Protein AF-A0A3B9TP16-F1 (afd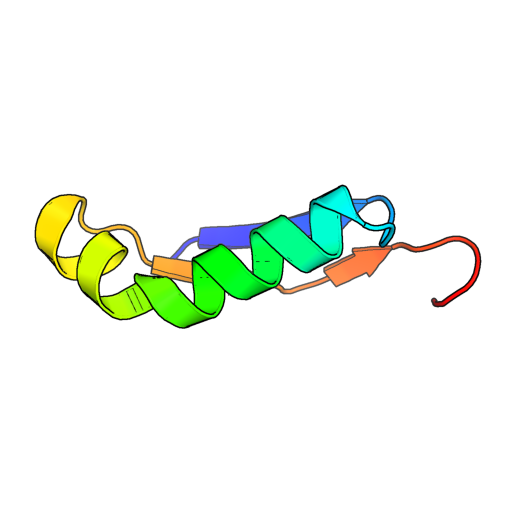b_monomer_lite)

Sequence (46 aa):
MWKIGVVGFGNVSQGLLRILDKKAQTLKERYGFECTVTAIADPVKG

pLDDT: mean 94.19, std 8.26, range [53.84, 98.38]

Structure (mmCIF, N/CA/C/O backbone):
data_AF-A0A3B9TP16-F1
#
_entry.id   AF-A0A3B9TP16-F1
#
loop_
_atom_site.group_PDB
_atom_site.id
_atom_site.type_symbol
_atom_site.label_atom_id
_atom_site.label_alt_id
_atom_site.label_comp_id
_atom_site.label_asym_id
_atom_site.label_entity_id
_atom_site.label_seq_id
_atom_site.pdbx_PDB_ins_code
_atom_site.Cartn_x
_atom_site.Cartn_y
_atom_site.Cartn_z
_atom_site.occupancy
_atom_site.B_iso_or_equiv
_atom_site.auth_seq_id
_atom_site.auth_comp_id
_atom_site.auth_asym_id
_atom_site.auth_atom_id
_atom_site.pdbx_PDB_model_num
ATOM 1 N N . MET A 1 1 ? -14.970 1.794 0.158 1.00 87.88 1 MET A N 1
ATOM 2 C CA . MET A 1 1 ? -13.697 1.126 -0.185 1.00 87.88 1 MET A CA 1
ATOM 3 C C . MET A 1 1 ? -13.017 1.889 -1.312 1.00 87.88 1 MET A C 1
ATOM 5 O O . MET A 1 1 ? -13.604 2.036 -2.378 1.00 87.88 1 MET A O 1
ATOM 9 N N . TRP A 1 2 ? -11.822 2.413 -1.058 1.00 97.44 2 TRP A N 1
ATOM 10 C CA . TRP A 1 2 ? -11.031 3.213 -1.992 1.00 97.44 2 TRP A CA 1
ATOM 11 C C . TRP A 1 2 ? -10.267 2.320 -2.970 1.00 97.44 2 TRP A C 1
ATOM 13 O O . TRP A 1 2 ? -9.698 1.306 -2.569 1.00 97.44 2 TRP A O 1
ATOM 23 N N . LYS A 1 3 ? -10.218 2.706 -4.246 1.00 97.88 3 LYS A N 1
ATOM 24 C CA . LYS A 1 3 ? -9.375 2.051 -5.252 1.00 97.88 3 LYS A CA 1
ATOM 25 C C . LYS A 1 3 ? -8.118 2.884 -5.446 1.00 97.88 3 LYS A C 1
ATOM 27 O O . LYS A 1 3 ? -8.216 4.059 -5.786 1.00 97.88 3 LYS A O 1
ATOM 32 N N . ILE A 1 4 ? -6.960 2.286 -5.199 1.00 96.88 4 ILE A N 1
ATOM 33 C CA . ILE A 1 4 ? -5.667 2.967 -5.281 1.00 96.88 4 ILE A CA 1
ATOM 34 C C . ILE A 1 4 ? -4.932 2.474 -6.526 1.00 96.88 4 ILE A C 1
ATOM 36 O O . ILE A 1 4 ? -4.798 1.267 -6.742 1.00 96.88 4 ILE A O 1
ATOM 40 N N . GLY A 1 5 ? -4.471 3.419 -7.341 1.00 96.44 5 GLY A N 1
ATOM 41 C CA . GLY A 1 5 ? -3.465 3.195 -8.374 1.00 96.44 5 GLY A CA 1
ATOM 42 C C . GLY A 1 5 ? -2.123 3.737 -7.894 1.00 96.44 5 GLY A C 1
ATOM 43 O O . GLY A 1 5 ? -2.074 4.812 -7.295 1.00 96.44 5 GLY A O 1
ATOM 44 N N . VAL A 1 6 ? -1.046 2.994 -8.128 1.00 95.88 6 VAL A N 1
ATOM 45 C CA . VAL A 1 6 ? 0.314 3.378 -7.732 1.00 95.88 6 VAL A CA 1
ATOM 46 C C . VAL A 1 6 ? 1.155 3.610 -8.984 1.00 95.88 6 VAL A C 1
ATOM 48 O O . VAL A 1 6 ? 1.216 2.740 -9.845 1.00 95.88 6 VAL A O 1
ATOM 51 N N . VAL A 1 7 ? 1.824 4.761 -9.079 1.00 94.94 7 VAL A N 1
ATOM 52 C CA . VAL A 1 7 ? 2.792 5.057 -10.148 1.00 94.94 7 VAL A CA 1
ATOM 53 C C . VAL A 1 7 ? 4.199 5.006 -9.555 1.00 94.94 7 VAL A C 1
ATOM 55 O O . VAL A 1 7 ? 4.516 5.756 -8.633 1.00 94.94 7 VAL A O 1
ATOM 58 N N . GLY A 1 8 ? 5.023 4.100 -10.076 1.00 92.00 8 GLY A N 1
ATOM 59 C CA . GLY A 1 8 ? 6.326 3.725 -9.534 1.00 92.00 8 GLY A CA 1
ATOM 60 C C . GLY A 1 8 ? 6.229 2.702 -8.398 1.00 92.00 8 GLY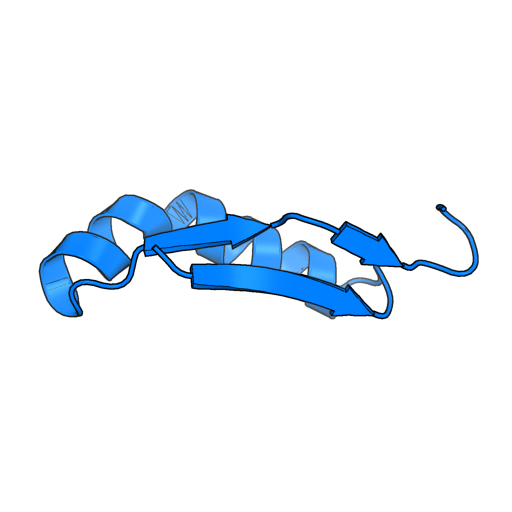 A C 1
ATOM 61 O O . GLY A 1 8 ? 5.416 2.830 -7.480 1.00 92.00 8 GLY A O 1
ATOM 62 N N . PHE A 1 9 ? 7.100 1.692 -8.413 1.00 94.44 9 PHE A N 1
ATOM 63 C CA . PHE A 1 9 ? 7.118 0.601 -7.434 1.00 94.44 9 PHE A CA 1
ATOM 64 C C . PHE A 1 9 ? 8.484 0.406 -6.760 1.00 94.44 9 PHE A C 1
ATOM 66 O O . PHE A 1 9 ? 8.950 -0.708 -6.509 1.00 94.44 9 PHE A O 1
ATOM 73 N N . GLY A 1 10 ? 9.121 1.527 -6.418 1.00 92.38 10 GLY A N 1
ATOM 74 C CA . GLY A 1 10 ? 10.341 1.565 -5.613 1.00 92.38 10 GLY A CA 1
ATOM 75 C C . GLY A 1 10 ? 10.096 1.348 -4.114 1.00 92.38 10 GLY A C 1
ATOM 76 O O . GLY A 1 10 ? 9.009 0.976 -3.669 1.00 92.38 10 GLY A O 1
ATOM 77 N N . ASN A 1 11 ? 11.121 1.634 -3.310 1.00 96.00 11 ASN A N 1
ATOM 78 C CA . ASN A 1 11 ? 11.117 1.378 -1.864 1.00 96.00 11 ASN A CA 1
ATOM 79 C C . ASN A 1 11 ? 9.960 2.066 -1.121 1.00 96.00 11 ASN A C 1
ATOM 81 O O . ASN A 1 11 ? 9.385 1.482 -0.205 1.00 96.00 11 ASN A O 1
ATOM 85 N N . VAL A 1 12 ? 9.595 3.285 -1.530 1.00 95.94 12 VAL A N 1
ATOM 86 C CA . VAL A 1 12 ? 8.516 4.053 -0.890 1.00 95.94 12 VAL A CA 1
ATOM 87 C C . VAL A 1 12 ? 7.168 3.373 -1.107 1.00 95.94 12 VAL A C 1
ATOM 89 O O . VAL A 1 12 ? 6.479 3.065 -0.138 1.00 95.94 12 VAL A O 1
ATOM 92 N N . SER A 1 13 ? 6.819 3.072 -2.359 1.00 95.94 13 SER A N 1
ATOM 93 C CA . SER A 1 13 ? 5.564 2.399 -2.696 1.00 95.94 13 SER A CA 1
ATOM 94 C C . SER A 1 13 ? 5.464 1.031 -2.024 1.00 95.94 13 SER A C 1
ATOM 96 O O . SER A 1 13 ? 4.450 0.726 -1.405 1.00 95.94 13 SER A O 1
ATOM 98 N N . GLN A 1 14 ? 6.530 0.227 -2.060 1.00 95.88 14 GLN A N 1
ATOM 99 C CA . GLN A 1 14 ? 6.557 -1.079 -1.390 1.00 95.88 14 GLN A CA 1
ATOM 100 C C . GLN A 1 14 ? 6.370 -0.957 0.132 1.00 95.88 14 GLN A C 1
ATOM 102 O O . GLN A 1 14 ? 5.638 -1.747 0.734 1.00 95.88 14 GLN A O 1
ATOM 107 N N . GLY A 1 15 ? 6.997 0.045 0.757 1.00 98.12 15 GLY A N 1
ATOM 108 C CA . GLY A 1 15 ? 6.819 0.348 2.176 1.00 98.12 15 GLY A CA 1
ATOM 109 C C . GLY A 1 15 ? 5.385 0.759 2.504 1.00 98.12 15 GLY A C 1
ATOM 110 O O . GLY A 1 15 ? 4.792 0.220 3.439 1.00 98.12 15 GLY A O 1
ATOM 111 N N . LEU A 1 16 ? 4.804 1.646 1.694 1.00 97.56 16 LEU A N 1
ATOM 112 C CA . LEU A 1 16 ? 3.414 2.072 1.830 1.00 97.56 16 LEU A CA 1
ATOM 113 C C . LEU A 1 16 ? 2.455 0.886 1.714 1.00 97.56 16 LEU A C 1
ATOM 115 O O . LEU A 1 16 ? 1.625 0.701 2.600 1.00 97.56 16 LEU A O 1
ATOM 119 N N . LEU A 1 17 ? 2.589 0.049 0.680 1.00 96.88 17 LEU A N 1
ATOM 120 C CA . LEU A 1 17 ? 1.704 -1.105 0.499 1.00 96.88 17 LEU A CA 1
ATOM 121 C C . LEU A 1 17 ? 1.800 -2.086 1.668 1.00 96.88 17 LEU A C 1
ATOM 123 O O . LEU A 1 17 ? 0.782 -2.588 2.137 1.00 96.88 17 LEU A O 1
ATOM 127 N N . ARG A 1 18 ? 3.005 -2.296 2.207 1.00 98.19 18 ARG A N 1
ATOM 128 C CA . ARG A 1 18 ? 3.206 -3.126 3.399 1.00 98.19 18 ARG A CA 1
ATOM 129 C C . ARG A 1 18 ? 2.547 -2.530 4.646 1.00 98.19 18 ARG A C 1
ATOM 131 O O . ARG A 1 18 ? 2.085 -3.287 5.495 1.00 98.19 18 ARG A O 1
ATOM 138 N N . ILE A 1 19 ? 2.515 -1.204 4.787 1.00 98.00 19 ILE A N 1
ATOM 139 C CA . ILE A 1 19 ? 1.806 -0.535 5.888 1.00 98.00 19 ILE A CA 1
ATOM 140 C C . ILE A 1 19 ? 0.295 -0.673 5.706 1.00 98.00 19 ILE A C 1
ATOM 142 O O . ILE A 1 19 ? -0.380 -1.038 6.665 1.00 98.00 19 ILE A O 1
ATOM 146 N N . LEU A 1 20 ? -0.222 -0.414 4.501 1.00 97.56 20 LEU A N 1
ATOM 147 C CA . LEU A 1 20 ? -1.650 -0.529 4.193 1.00 97.56 20 LEU A CA 1
ATOM 148 C C . LEU A 1 20 ? -2.171 -1.940 4.478 1.00 97.56 20 LEU A C 1
ATOM 150 O O . LEU A 1 20 ? -3.209 -2.077 5.117 1.00 97.56 20 LEU A O 1
ATOM 154 N N . ASP A 1 21 ? -1.414 -2.966 4.090 1.00 97.31 21 ASP A N 1
ATOM 155 C CA . ASP A 1 21 ? -1.727 -4.368 4.370 1.00 97.31 21 ASP A CA 1
ATOM 156 C C . ASP A 1 21 ? -1.700 -4.669 5.881 1.00 97.31 21 ASP A C 1
ATOM 158 O O . ASP A 1 21 ? -2.707 -5.046 6.479 1.00 97.31 21 ASP A O 1
ATOM 162 N N . LYS A 1 22 ? -0.578 -4.382 6.555 1.00 98.38 22 LYS A N 1
ATOM 163 C CA . LYS A 1 22 ? -0.406 -4.687 7.989 1.00 98.38 22 LYS A CA 1
ATOM 164 C C . LYS A 1 22 ? -1.314 -3.888 8.923 1.00 98.38 22 LYS A C 1
ATOM 166 O O . LYS A 1 22 ? -1.493 -4.281 10.075 1.00 98.38 22 LYS A O 1
ATOM 171 N N . LYS A 1 23 ? -1.803 -2.726 8.492 1.00 98.06 23 LYS A N 1
ATOM 172 C CA . LYS A 1 23 ? -2.626 -1.816 9.304 1.00 98.06 23 LYS A CA 1
ATOM 173 C C . LYS A 1 23 ? -4.066 -1.720 8.812 1.00 98.06 23 LYS A C 1
ATOM 175 O O . LYS A 1 23 ? -4.801 -0.895 9.348 1.00 98.06 23 LYS A O 1
ATOM 180 N N . ALA A 1 24 ? -4.488 -2.563 7.868 1.00 97.62 24 ALA A N 1
ATOM 181 C CA . ALA A 1 24 ? -5.828 -2.522 7.285 1.00 97.62 24 ALA A CA 1
ATOM 182 C C . ALA A 1 24 ? -6.938 -2.501 8.351 1.00 97.62 24 ALA A C 1
ATOM 184 O O . ALA A 1 24 ? -7.814 -1.639 8.315 1.00 97.62 24 ALA A O 1
ATOM 185 N N . GLN A 1 25 ? -6.853 -3.381 9.356 1.00 98.06 25 GLN A N 1
ATOM 186 C CA . GLN A 1 25 ? -7.829 -3.431 10.447 1.00 98.06 25 GLN A CA 1
ATOM 187 C C . GLN A 1 25 ? -7.841 -2.137 11.27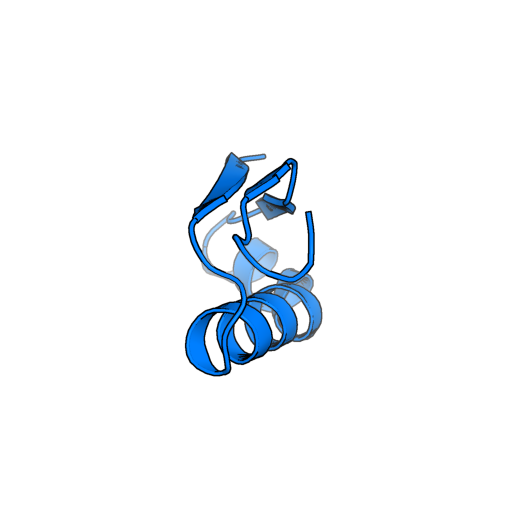6 1.00 98.06 25 GLN A C 1
ATOM 189 O O . GLN A 1 25 ? -8.895 -1.537 11.459 1.00 98.06 25 GLN A O 1
ATOM 194 N N . THR A 1 26 ? -6.675 -1.654 11.717 1.00 98.31 26 THR A N 1
ATOM 195 C CA . THR A 1 26 ? -6.572 -0.406 12.493 1.00 98.31 26 THR A CA 1
ATOM 196 C C . THR A 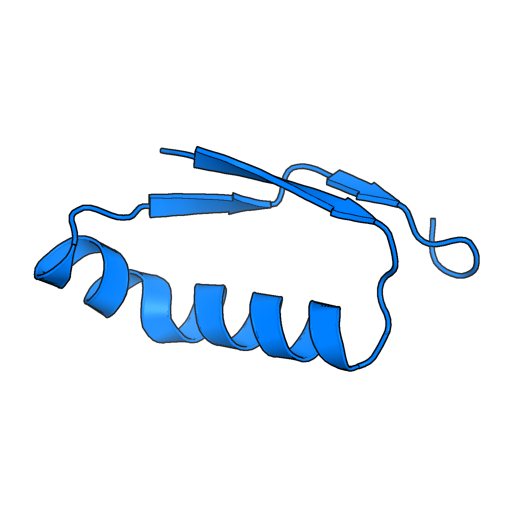1 26 ? -7.090 0.802 11.711 1.00 98.31 26 THR A C 1
ATOM 198 O O . THR A 1 26 ? -7.726 1.684 12.284 1.00 98.31 26 THR A O 1
ATOM 201 N N . LEU A 1 27 ? -6.823 0.858 10.403 1.00 97.94 27 LEU A N 1
ATOM 202 C CA . LEU A 1 27 ? -7.300 1.931 9.534 1.00 97.94 27 LEU A CA 1
ATOM 203 C C . LEU A 1 27 ? -8.827 1.907 9.389 1.00 97.94 27 LEU A C 1
ATOM 205 O O . LEU A 1 27 ? -9.465 2.962 9.459 1.00 97.94 27 LEU A O 1
ATOM 209 N N . LYS A 1 28 ? -9.416 0.714 9.268 1.00 98.06 28 LYS A N 1
ATOM 210 C CA . LYS A 1 28 ? -10.868 0.528 9.241 1.00 98.06 28 LYS A CA 1
ATOM 211 C C . LYS A 1 28 ? -11.513 0.933 10.563 1.00 98.06 28 LYS A C 1
ATOM 213 O O . LYS A 1 28 ? -12.446 1.726 10.560 1.00 98.06 28 LYS A O 1
ATOM 218 N N . GLU A 1 29 ? -11.004 0.434 11.684 1.00 98.38 29 GLU A N 1
ATOM 219 C CA . GLU A 1 29 ? -11.583 0.681 13.010 1.00 98.38 29 GLU A CA 1
ATOM 220 C C . GLU A 1 29 ? -11.487 2.151 13.426 1.00 98.38 29 GLU A C 1
ATOM 222 O O . GLU A 1 29 ? -12.447 2.713 13.947 1.00 98.38 29 GLU A O 1
ATOM 227 N N . ARG A 1 30 ? -10.337 2.793 13.189 1.00 98.38 30 ARG A N 1
ATOM 228 C CA . ARG A 1 30 ? -10.085 4.156 13.676 1.00 98.38 30 ARG A CA 1
ATOM 229 C C . ARG A 1 30 ? -10.588 5.247 12.738 1.00 98.38 30 ARG A C 1
ATOM 231 O O . ARG A 1 30 ? -10.905 6.338 13.204 1.00 98.38 30 ARG A O 1
ATOM 238 N N . TYR A 1 31 ? -10.621 4.977 11.434 1.00 97.50 31 TYR A N 1
ATOM 239 C CA . TYR A 1 31 ? -10.890 5.998 10.418 1.00 97.50 31 TYR A CA 1
ATOM 240 C C . TYR A 1 31 ? -11.972 5.600 9.408 1.00 97.50 31 TYR A C 1
ATOM 242 O O . TYR A 1 31 ? -12.252 6.374 8.497 1.00 97.50 31 TYR A O 1
ATOM 250 N N . GLY A 1 32 ? -12.554 4.399 9.508 1.00 97.69 32 GLY A N 1
ATOM 251 C CA . GLY A 1 32 ? -13.449 3.872 8.471 1.00 97.69 32 GLY A CA 1
ATOM 252 C C . GLY A 1 32 ? -12.750 3.699 7.118 1.00 97.69 32 GLY A C 1
ATOM 253 O O . GLY A 1 32 ? -13.404 3.684 6.074 1.00 97.69 32 GLY A O 1
ATOM 254 N N . PHE A 1 33 ? -11.415 3.632 7.111 1.00 97.81 33 PHE A N 1
ATOM 255 C CA . PHE A 1 33 ? -10.631 3.614 5.886 1.00 97.81 33 PHE A CA 1
ATOM 256 C C . PHE A 1 33 ? -10.361 2.181 5.434 1.00 97.81 33 PHE A C 1
ATOM 258 O O . PHE A 1 33 ? -9.670 1.416 6.102 1.00 97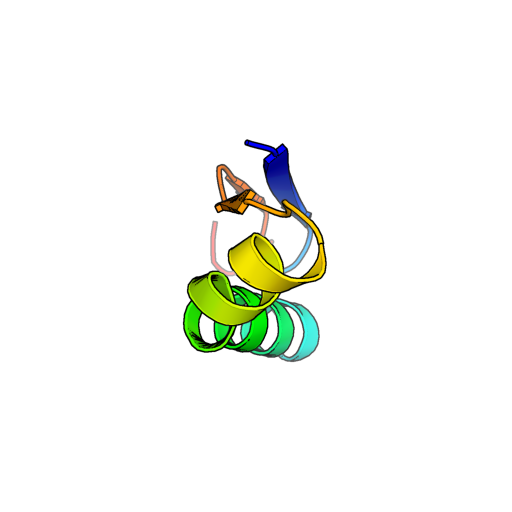.81 33 PHE A O 1
ATOM 265 N N . GLU A 1 34 ? -10.869 1.847 4.252 1.00 98.00 34 GLU A N 1
ATOM 266 C CA . GLU A 1 34 ? -10.643 0.568 3.580 1.00 98.00 34 GLU A CA 1
ATOM 267 C C . GLU A 1 34 ? -10.224 0.829 2.139 1.00 98.00 34 GLU A C 1
ATOM 269 O O . GLU A 1 34 ? -10.893 1.593 1.435 1.00 98.00 34 GLU A O 1
ATOM 274 N N . CYS A 1 35 ? -9.160 0.176 1.676 1.00 97.44 35 CYS A N 1
ATOM 275 C CA . CYS A 1 35 ? -8.650 0.353 0.323 1.00 97.44 35 CYS A CA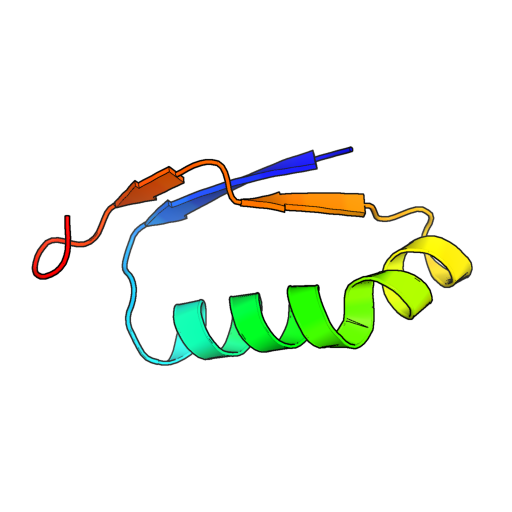 1
ATOM 276 C C . CYS A 1 35 ? -8.215 -0.957 -0.334 1.00 97.44 35 CYS A C 1
ATOM 278 O O . CYS A 1 35 ? -7.821 -1.908 0.335 1.00 97.44 35 CYS A O 1
ATOM 280 N N . THR A 1 36 ? -8.202 -0.952 -1.663 1.00 97.50 36 THR A N 1
ATOM 281 C CA . THR A 1 36 ? -7.627 -2.009 -2.496 1.00 97.50 36 THR A CA 1
ATOM 282 C C . THR A 1 36 ? -6.712 -1.380 -3.538 1.00 97.50 36 THR A C 1
ATOM 284 O O . THR A 1 36 ? -7.094 -0.418 -4.209 1.00 97.50 36 THR A O 1
ATOM 287 N N . VAL A 1 37 ? -5.507 -1.929 -3.689 1.00 96.12 37 VAL A N 1
ATOM 288 C CA . VAL A 1 37 ? -4.600 -1.566 -4.783 1.00 96.12 37 VAL A CA 1
ATOM 289 C C . VAL A 1 37 ? -5.086 -2.266 -6.044 1.00 96.12 37 VAL A C 1
ATOM 291 O O . VAL A 1 37 ? -5.199 -3.486 -6.073 1.00 96.12 37 VAL A O 1
ATOM 294 N N . THR A 1 38 ? -5.417 -1.483 -7.063 1.00 96.81 38 THR A N 1
ATOM 295 C CA . THR A 1 38 ? -6.042 -1.975 -8.305 1.00 96.81 38 THR A CA 1
ATOM 296 C C . THR A 1 38 ? -5.124 -1.893 -9.514 1.00 96.81 38 THR A C 1
ATOM 298 O O . THR A 1 38 ? -5.366 -2.576 -10.502 1.00 96.81 38 THR A O 1
ATOM 301 N N . ALA A 1 39 ? -4.072 -1.081 -9.431 1.00 95.25 39 ALA A N 1
ATOM 302 C CA . ALA A 1 39 ? -3.055 -0.968 -10.459 1.00 95.25 39 ALA A CA 1
ATOM 303 C C . ALA A 1 39 ? -1.732 -0.533 -9.831 1.00 95.25 39 ALA A C 1
ATOM 305 O O . ALA A 1 39 ? -1.707 0.278 -8.898 1.00 95.25 39 ALA A O 1
ATOM 306 N N . ILE A 1 40 ? -0.643 -1.052 -10.379 1.00 95.00 40 ILE A N 1
ATOM 307 C CA . ILE A 1 40 ? 0.711 -0.553 -10.180 1.00 95.00 40 ILE A CA 1
ATOM 308 C C . ILE A 1 40 ? 1.251 -0.326 -11.588 1.00 95.00 40 ILE A C 1
ATOM 310 O O . ILE A 1 40 ? 1.074 -1.185 -12.439 1.00 95.00 40 ILE A O 1
ATOM 314 N N . ALA A 1 41 ? 1.820 0.845 -11.843 1.00 93.44 41 ALA A N 1
ATOM 315 C CA . ALA A 1 41 ? 2.497 1.161 -13.090 1.00 93.44 41 ALA A CA 1
ATOM 316 C C . ALA A 1 41 ? 3.970 1.392 -12.765 1.00 93.44 41 ALA A C 1
ATOM 318 O O . ALA A 1 41 ? 4.321 2.433 -12.202 1.00 93.44 41 ALA A O 1
ATOM 319 N N . ASP A 1 42 ? 4.825 0.420 -13.073 1.00 92.56 42 ASP A N 1
ATOM 320 C CA . ASP A 1 42 ? 6.266 0.520 -12.843 1.00 92.56 42 ASP A CA 1
ATOM 321 C C . ASP A 1 42 ? 7.049 0.298 -14.145 1.00 92.56 42 ASP A C 1
ATOM 323 O O . ASP A 1 42 ? 6.819 -0.700 -14.827 1.00 92.56 42 ASP A O 1
ATOM 327 N N . PRO A 1 43 ? 8.000 1.184 -14.501 1.00 80.69 43 PRO A N 1
ATOM 328 C CA . PRO A 1 43 ? 8.736 1.072 -15.760 1.00 80.69 43 PRO A CA 1
ATOM 329 C C . PRO A 1 43 ? 9.613 -0.185 -15.853 1.00 80.69 43 PRO A C 1
ATOM 331 O O . PRO A 1 43 ? 10.038 -0.537 -16.949 1.00 80.69 43 PRO A O 1
ATOM 334 N N . VAL A 1 44 ? 9.911 -0.847 -14.728 1.00 77.19 44 VAL A N 1
ATOM 335 C CA . VAL A 1 44 ? 10.741 -2.059 -14.681 1.00 77.19 44 VAL A CA 1
ATOM 336 C C . VAL A 1 44 ? 9.890 -3.309 -14.476 1.00 77.19 44 VAL A C 1
ATOM 338 O O . VAL A 1 44 ? 10.213 -4.361 -15.024 1.00 77.19 44 VAL A O 1
ATOM 341 N N . LYS A 1 45 ? 8.836 -3.221 -13.663 1.00 69.12 45 LYS A N 1
ATOM 342 C CA . LYS A 1 45 ? 8.075 -4.391 -13.210 1.00 69.12 45 LYS A CA 1
ATOM 343 C C . LYS A 1 45 ? 6.712 -4.592 -13.869 1.00 69.12 45 LYS A C 1
ATOM 345 O O . LYS A 1 45 ? 6.181 -5.680 -13.670 1.00 69.12 45 LYS A O 1
ATOM 350 N N . GLY A 1 46 ? 6.222 -3.641 -14.674 1.00 53.84 46 GLY A N 1
ATOM 351 C CA . GLY A 1 46 ? 4.930 -3.748 -15.364 1.00 53.84 46 GLY A CA 1
ATOM 352 C C . GLY A 1 46 ? 3.776 -3.735 -14.383 1.00 53.84 46 GLY A C 1
ATOM 353 O O . GLY A 1 46 ? 3.343 -4.834 -13.978 1.00 53.84 46 GLY A O 1
#

Radius of gyration: 11.52 Å; chains: 1; bounding box: 25×11×29 Å

Foldseek 3Di:
DAEDEAEADDPVNVVVVVCCVVCVVVCCVVPVDHYDHDYYHHPVPD

Secondary structure (DSSP, 8-state):
-EEEEEE--SHHHHHHHHHHHHTHHHHHHHH---EEEEEEE-TTT-